Protein AF-A0A9P7CVK2-F1 (afdb_monomer_lite)

Secondary structure (DSSP, 8-state):
-----------HHHHHHHS-HHHHHHHHHHHHHHHHHHHHHHHHHHS-----HHHHHHH-S-HHHHHHHHHHHHH----PPP-HHHHHHHHHHHHHHHHHHHHHHHHHHHHHHHHHHHHHHHHHSPPGGG--HHHHHHH-THHHHHHHHHHHHT--SPTTHHHHH------

Organism: NCBI:txid936053

Foldseek 3Di:
DPPPPVPPPDPLVVVCVPDDVVVNVVVVVVVVVVVVVVVVVVVVVPDDPDDDLVVVCVVDPDNVVSVVVVVVSVPDDDDDDDCPVVVVVVVVVVVVVVVVVVVVVVVVVVVVVVVVVVVVCVVPPDPPVPDDPVNVCVVPVVVVVVVVVCVVVVNPDDPPCCVPPNDPDPD

pLDDT: mean 84.92, std 11.36, range [28.14, 96.0]

InterPro domains:
  IPR008689 ATP synthase, F0 complex, subunit D, mitochondrial [PF05873] (5-144)
  IPR008689 ATP synthase, F0 complex, subunit D, mitochondrial [PIRSF005514] (4-169)
  IPR008689 ATP synthase, F0 complex, subunit D, mitochondrial [PTHR12700] (5-151)
  IPR036228 ATP synthase, F0 complex, subunit D superfamily, mitochondrial [G3DSA:6.10.280.70] (2-124)
  IPR036228 ATP synthase, F0 complex, subunit D superfamily, mitochondrial [SSF161065] (8-123)

Structure (mmCIF, N/CA/C/O backbone):
data_AF-A0A9P7CVK2-F1
#
_entry.id   AF-A0A9P7CVK2-F1
#
loop_
_atom_site.group_PDB
_atom_site.id
_atom_site.type_symbol
_atom_site.label_atom_id
_atom_site.label_alt_id
_atom_site.label_comp_id
_atom_site.label_asym_id
_atom_site.label_entity_id
_atom_site.label_seq_id
_atom_site.pdbx_PDB_ins_code
_atom_site.Cartn_x
_atom_site.Cartn_y
_atom_site.Cartn_z
_atom_site.occupancy
_atom_site.B_iso_or_equiv
_atom_site.auth_seq_id
_atom_site.auth_comp_id
_atom_site.auth_asym_id
_atom_site.auth_atom_id
_atom_site.pdbx_PDB_model_num
ATOM 1 N N . MET A 1 1 ? -25.854 -4.459 11.317 1.00 28.14 1 MET A N 1
ATOM 2 C CA . MET A 1 1 ? -25.054 -5.644 10.943 1.00 28.14 1 MET A CA 1
ATOM 3 C C . MET A 1 1 ? -23.765 -5.147 10.311 1.00 28.14 1 MET A C 1
ATOM 5 O O . MET A 1 1 ? -23.701 -4.995 9.101 1.00 28.14 1 MET A O 1
ATOM 9 N N . ALA A 1 2 ? -22.782 -4.776 11.137 1.00 31.33 2 ALA A N 1
ATOM 10 C CA . ALA A 1 2 ? -21.458 -4.414 10.646 1.00 31.33 2 ALA A CA 1
ATOM 11 C C . ALA A 1 2 ? -20.800 -5.711 10.181 1.00 31.33 2 ALA A C 1
ATOM 13 O O . ALA A 1 2 ? -20.501 -6.580 10.999 1.00 31.33 2 ALA A O 1
ATOM 14 N N . SER A 1 3 ? -20.678 -5.879 8.869 1.00 33.28 3 SER A N 1
ATOM 15 C CA . SER A 1 3 ? -19.890 -6.940 8.263 1.00 33.28 3 SER A CA 1
ATOM 16 C C . SER A 1 3 ? -18.493 -6.877 8.868 1.00 33.28 3 SER A C 1
ATOM 18 O O . SER A 1 3 ? -17.713 -5.977 8.558 1.00 33.28 3 SER A O 1
ATOM 20 N N . SER A 1 4 ? -18.191 -7.799 9.783 1.00 38.72 4 SER A N 1
ATOM 21 C CA . SER A 1 4 ? -16.830 -8.029 10.225 1.00 38.72 4 SER A CA 1
ATOM 22 C C . SER A 1 4 ? -16.077 -8.543 9.008 1.00 38.72 4 SER A C 1
ATOM 24 O O . SER A 1 4 ? -16.123 -9.723 8.662 1.00 38.72 4 SER A O 1
ATOM 26 N N . VAL A 1 5 ? -15.415 -7.627 8.303 1.00 42.84 5 VAL A N 1
ATOM 27 C CA . VAL A 1 5 ? -14.342 -7.989 7.389 1.00 42.84 5 VAL A CA 1
ATOM 28 C C . VAL A 1 5 ? -13.385 -8.795 8.257 1.00 42.84 5 VAL A C 1
ATOM 30 O O . VAL A 1 5 ? -12.744 -8.247 9.156 1.00 42.84 5 VAL A O 1
ATOM 33 N N . ARG A 1 6 ? -13.380 -10.124 8.095 1.00 41.47 6 ARG A N 1
ATOM 34 C CA . ARG A 1 6 ? -12.360 -10.979 8.698 1.00 41.47 6 ARG A CA 1
ATOM 35 C C . ARG A 1 6 ? -11.050 -10.447 8.148 1.00 41.47 6 ARG A C 1
ATOM 37 O O . ARG A 1 6 ? -10.732 -10.701 6.992 1.00 41.47 6 ARG A O 1
ATOM 44 N N . ALA A 1 7 ? -10.354 -9.639 8.943 1.00 51.12 7 ALA A N 1
ATOM 45 C CA . ALA A 1 7 ? -9.059 -9.111 8.577 1.00 51.12 7 ALA A CA 1
ATOM 46 C C . ALA A 1 7 ? -8.178 -10.322 8.276 1.00 51.12 7 ALA A C 1
ATOM 48 O O . ALA A 1 7 ? -7.867 -11.098 9.184 1.00 51.12 7 ALA A O 1
ATOM 49 N N . ALA A 1 8 ? -7.844 -10.529 7.000 1.00 57.94 8 ALA A N 1
ATOM 50 C CA . ALA A 1 8 ? -6.803 -11.468 6.628 1.00 57.94 8 ALA A CA 1
ATOM 51 C C . ALA A 1 8 ? -5.601 -11.154 7.523 1.00 57.94 8 ALA A C 1
ATOM 53 O O . ALA A 1 8 ? -5.245 -9.983 7.675 1.00 57.94 8 ALA A O 1
ATOM 54 N N . ALA A 1 9 ? -5.058 -12.167 8.200 1.00 64.56 9 ALA A N 1
ATOM 55 C CA . ALA A 1 9 ? -4.012 -11.963 9.190 1.00 64.56 9 ALA A CA 1
ATOM 56 C C . ALA A 1 9 ? -2.850 -11.197 8.541 1.00 64.56 9 ALA A C 1
ATOM 58 O O . ALA A 1 9 ? -2.138 -11.726 7.688 1.00 64.56 9 ALA A O 1
ATOM 59 N N . ILE A 1 10 ? -2.707 -9.922 8.907 1.00 76.69 10 ILE A N 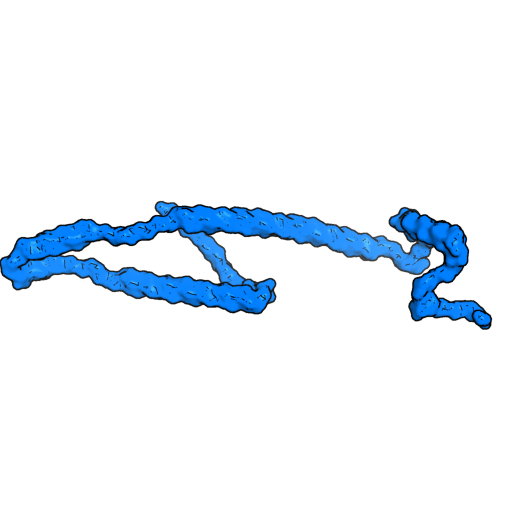1
ATOM 60 C CA . ILE A 1 10 ? -1.688 -9.043 8.342 1.00 76.69 10 ILE A CA 1
ATOM 61 C C . ILE A 1 10 ? -0.327 -9.614 8.731 1.00 76.69 10 ILE A C 1
ATOM 63 O O . ILE A 1 10 ? -0.020 -9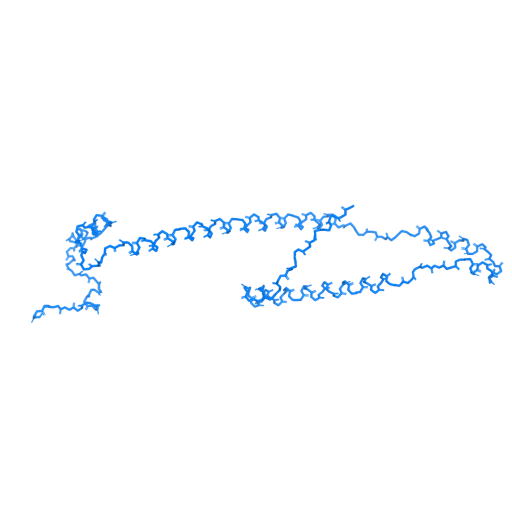.778 9.915 1.00 76.69 10 ILE A O 1
ATOM 67 N N . ASN A 1 11 ? 0.497 -9.918 7.731 1.00 81.69 11 ASN A N 1
ATOM 68 C CA . ASN A 1 11 ? 1.839 -10.429 7.959 1.00 81.69 11 ASN A CA 1
ATOM 69 C C . ASN A 1 11 ? 2.800 -9.266 8.263 1.00 81.69 11 ASN A C 1
ATOM 71 O O . ASN A 1 11 ? 3.399 -8.667 7.369 1.00 81.69 11 ASN A O 1
ATOM 75 N N . TRP A 1 12 ? 2.924 -8.941 9.550 1.00 79.56 12 TRP A N 1
ATOM 76 C CA . TRP A 1 12 ? 3.743 -7.828 10.037 1.00 79.56 12 TRP A CA 1
ATOM 77 C C . TRP A 1 12 ? 5.245 -8.012 9.809 1.00 79.56 12 TRP A C 1
ATOM 79 O O . TRP A 1 12 ? 5.947 -7.021 9.629 1.00 79.56 12 TRP A O 1
ATOM 89 N N . SER A 1 13 ? 5.749 -9.250 9.786 1.00 82.38 13 SER A N 1
ATOM 90 C CA . SER A 1 13 ? 7.175 -9.480 9.535 1.00 82.38 13 SER A CA 1
ATOM 91 C C . SER A 1 13 ? 7.553 -9.117 8.102 1.00 82.38 13 SER A C 1
ATOM 93 O O . SER A 1 13 ? 8.588 -8.494 7.897 1.00 82.38 13 SER A O 1
ATOM 95 N N . LYS A 1 14 ? 6.686 -9.406 7.122 1.00 81.69 14 LYS A N 1
ATOM 96 C CA . LYS A 1 14 ? 6.894 -8.977 5.730 1.00 81.69 14 LYS A CA 1
ATOM 97 C C . LYS A 1 14 ? 6.849 -7.453 5.585 1.00 81.69 14 LYS A C 1
ATOM 99 O O . LYS A 1 14 ? 7.749 -6.876 4.985 1.00 81.69 14 LYS A O 1
ATOM 104 N N . LEU A 1 15 ? 5.859 -6.793 6.193 1.00 80.25 15 LEU A N 1
ATOM 105 C CA . LEU A 1 15 ? 5.708 -5.330 6.122 1.00 80.25 15 LEU A CA 1
ATOM 106 C C . LEU A 1 15 ? 6.916 -4.567 6.679 1.00 80.25 15 LEU A C 1
ATOM 108 O O . LEU A 1 15 ? 7.287 -3.538 6.122 1.00 80.25 15 LEU A O 1
ATOM 112 N N . ASN A 1 16 ? 7.552 -5.085 7.732 1.00 78.31 16 ASN A N 1
ATOM 113 C CA . ASN A 1 16 ? 8.733 -4.457 8.328 1.00 78.31 16 ASN A CA 1
ATOM 114 C C . ASN A 1 16 ? 9.963 -4.466 7.407 1.00 78.31 16 ASN A C 1
ATOM 116 O O . ASN A 1 16 ? 10.845 -3.634 7.582 1.00 78.31 16 ASN A O 1
ATOM 120 N N . VAL A 1 17 ? 10.042 -5.407 6.460 1.00 82.12 17 VAL A N 1
ATOM 121 C CA . VAL A 1 17 ? 11.202 -5.564 5.564 1.00 82.12 17 VAL A CA 1
ATOM 122 C C . VAL A 1 17 ? 10.976 -4.864 4.222 1.00 82.12 17 VAL A C 1
ATOM 124 O O . VAL A 1 17 ? 11.928 -4.443 3.578 1.00 82.12 17 VAL A O 1
ATOM 127 N N . THR A 1 18 ? 9.721 -4.735 3.779 1.00 82.50 18 THR A N 1
ATOM 128 C CA . THR A 1 18 ? 9.387 -4.171 2.457 1.00 82.50 18 THR A CA 1
ATOM 129 C C . THR A 1 18 ? 9.209 -2.649 2.464 1.00 82.50 18 THR A C 1
ATOM 131 O O . THR A 1 18 ? 9.248 -2.027 1.406 1.00 82.50 18 THR A O 1
ATOM 134 N N . LEU A 1 19 ? 8.981 -2.035 3.630 1.00 85.44 19 LEU A N 1
ATOM 135 C CA . LEU A 1 19 ? 8.673 -0.608 3.745 1.00 85.44 19 LEU A CA 1
ATOM 136 C C . LEU A 1 19 ? 9.869 0.218 4.248 1.00 85.44 19 LEU A C 1
ATOM 138 O O . LEU A 1 19 ? 10.715 -0.303 4.973 1.00 85.44 19 LEU A O 1
ATOM 142 N N . PRO A 1 20 ? 9.917 1.527 3.930 1.00 88.44 20 PRO A N 1
ATOM 143 C CA . PRO A 1 20 ? 10.912 2.436 4.491 1.00 88.44 20 PRO A CA 1
ATOM 144 C C . PRO A 1 20 ? 10.836 2.468 6.021 1.00 88.44 20 PRO A C 1
ATOM 146 O O . PRO A 1 20 ? 9.741 2.441 6.592 1.00 88.44 20 PRO A O 1
ATOM 149 N N . GLN A 1 21 ? 11.986 2.609 6.686 1.00 85.94 21 GLN A N 1
ATOM 150 C CA . GLN A 1 21 ? 12.089 2.577 8.151 1.00 85.94 21 GLN A CA 1
ATOM 151 C C . GLN A 1 21 ? 11.136 3.568 8.842 1.00 85.94 21 GLN A C 1
ATOM 153 O O . GLN A 1 21 ? 10.467 3.208 9.809 1.00 85.94 21 GLN A O 1
ATOM 158 N N . GLU A 1 22 ? 10.997 4.787 8.314 1.00 86.06 22 GLU A N 1
ATOM 159 C CA . GLU A 1 22 ? 10.080 5.802 8.856 1.00 86.06 22 GLU A CA 1
ATOM 160 C C . GLU A 1 22 ? 8.608 5.355 8.825 1.00 86.06 22 GLU A C 1
ATOM 162 O O . GLU A 1 22 ? 7.843 5.600 9.760 1.00 86.06 22 GLU A O 1
ATOM 167 N N . THR A 1 23 ? 8.208 4.645 7.766 1.00 87.81 23 THR A N 1
ATOM 168 C CA . THR A 1 23 ? 6.839 4.125 7.617 1.00 87.81 23 THR A CA 1
ATOM 169 C C . THR A 1 23 ? 6.594 2.945 8.555 1.00 87.81 23 THR A C 1
ATOM 171 O O . THR A 1 23 ? 5.509 2.803 9.113 1.00 87.81 23 THR A O 1
ATOM 174 N N . VAL A 1 24 ? 7.611 2.114 8.789 1.00 88.12 24 VAL A N 1
ATOM 175 C CA . VAL A 1 24 ? 7.524 1.006 9.750 1.00 88.12 24 VAL A CA 1
ATOM 176 C C . VAL A 1 24 ? 7.292 1.531 11.169 1.00 88.12 24 VAL A C 1
ATOM 178 O O . VAL A 1 24 ? 6.423 1.018 11.876 1.00 88.12 24 VAL A O 1
ATOM 181 N N . VAL A 1 25 ? 8.000 2.589 11.577 1.00 88.12 25 VAL A N 1
ATOM 182 C CA . VAL A 1 25 ? 7.838 3.195 12.911 1.00 88.12 25 VAL A CA 1
ATOM 183 C C . VAL A 1 25 ? 6.426 3.758 13.104 1.00 88.12 25 VAL A C 1
ATOM 185 O O . VAL A 1 25 ? 5.793 3.504 14.133 1.00 88.12 25 VAL A O 1
ATOM 188 N N . SER A 1 26 ? 5.892 4.482 12.115 1.00 88.31 26 SER A N 1
ATOM 189 C CA . SER A 1 26 ? 4.538 5.045 12.210 1.00 88.31 26 SER A CA 1
ATOM 190 C C . SER A 1 26 ? 3.454 3.958 12.258 1.00 88.31 26 SER A C 1
ATOM 192 O O . SER A 1 26 ? 2.514 4.059 13.053 1.00 88.31 26 SER A O 1
ATOM 194 N N . LEU A 1 27 ? 3.619 2.870 11.499 1.00 88.81 27 LEU A N 1
ATOM 195 C CA . LEU A 1 27 ? 2.729 1.707 11.541 1.00 88.81 27 LEU A CA 1
ATOM 196 C C . LEU A 1 27 ? 2.768 0.983 12.891 1.00 88.81 27 LEU A C 1
ATOM 198 O O . LEU A 1 27 ? 1.719 0.607 13.419 1.00 88.81 27 LEU A O 1
ATOM 202 N N . GLN A 1 28 ? 3.952 0.812 13.481 1.00 88.38 28 GLN A N 1
ATOM 203 C CA . GLN A 1 28 ? 4.095 0.218 14.812 1.00 88.38 28 GLN A CA 1
ATOM 204 C C . GLN A 1 28 ? 3.414 1.074 15.886 1.00 88.38 28 GLN A C 1
ATOM 206 O O . GLN A 1 28 ? 2.687 0.540 16.727 1.00 88.38 28 GLN A O 1
ATOM 211 N N . ALA A 1 29 ? 3.575 2.399 15.827 1.00 90.62 29 ALA A N 1
ATOM 212 C CA . ALA A 1 29 ? 2.889 3.319 16.732 1.00 90.62 29 ALA A CA 1
ATOM 213 C C . ALA A 1 29 ? 1.359 3.241 16.582 1.00 90.62 29 ALA A C 1
ATOM 215 O O . ALA A 1 29 ? 0.640 3.201 17.583 1.00 90.62 29 ALA A O 1
ATOM 216 N N . PHE A 1 30 ? 0.850 3.170 15.348 1.00 90.44 30 PHE A N 1
ATOM 217 C CA . PHE A 1 30 ? -0.578 2.985 15.082 1.00 90.44 30 PHE A CA 1
ATOM 218 C C . PHE A 1 30 ? -1.103 1.661 15.650 1.00 90.44 30 PHE A C 1
ATOM 220 O O . PHE A 1 30 ? -2.140 1.633 16.318 1.00 90.44 30 PHE A O 1
ATOM 227 N N . ARG A 1 31 ? -0.364 0.566 15.442 1.00 90.00 31 ARG A N 1
ATOM 228 C CA . ARG A 1 31 ? -0.707 -0.750 15.986 1.00 90.00 31 ARG A CA 1
ATOM 229 C C . ARG A 1 31 ? -0.773 -0.728 17.512 1.00 90.00 31 ARG A C 1
ATOM 231 O O . ARG A 1 31 ? -1.765 -1.195 18.065 1.00 90.00 31 ARG A O 1
ATOM 238 N N . LYS A 1 32 ? 0.238 -0.156 18.171 1.00 92.69 32 LYS A N 1
ATOM 239 C CA . LYS A 1 32 ? 0.282 -0.030 19.633 1.00 92.69 32 LYS A CA 1
ATOM 240 C C . LYS A 1 32 ? -0.954 0.701 20.164 1.00 92.69 32 LYS A C 1
ATOM 242 O O . LYS A 1 32 ? -1.629 0.181 21.043 1.00 92.69 32 LYS A O 1
ATOM 247 N N . ARG A 1 33 ? -1.317 1.840 19.561 1.00 93.88 33 ARG A N 1
ATOM 248 C CA . ARG A 1 33 ? -2.531 2.592 19.935 1.00 93.88 33 ARG A CA 1
ATOM 249 C C . ARG A 1 33 ? -3.808 1.762 19.778 1.00 93.88 33 ARG A C 1
ATOM 251 O O . ARG A 1 33 ? -4.684 1.815 20.632 1.00 93.88 33 ARG A O 1
ATOM 258 N N . ASN A 1 34 ? -3.926 0.985 18.702 1.00 91.00 34 ASN A N 1
ATOM 259 C CA . ASN A 1 34 ? -5.084 0.112 18.487 1.00 91.00 34 ASN A CA 1
ATOM 260 C C . ASN A 1 34 ? -5.169 -0.999 19.548 1.00 91.00 34 ASN A C 1
ATOM 262 O O . ASN A 1 34 ? -6.242 -1.265 20.084 1.00 91.00 34 ASN A O 1
ATOM 266 N N . GLU A 1 35 ? -4.044 -1.639 19.872 1.00 91.94 35 GLU A N 1
ATOM 267 C CA . GLU A 1 35 ? -3.984 -2.673 20.911 1.00 91.94 35 GLU A CA 1
ATOM 268 C C . GLU A 1 35 ? -4.319 -2.103 22.301 1.00 91.94 35 GLU A C 1
ATOM 270 O O . GLU A 1 35 ? -5.110 -2.707 23.025 1.00 91.94 35 GLU A O 1
ATOM 275 N N . GLU A 1 36 ? -3.816 -0.912 22.640 1.00 94.19 36 GLU A N 1
ATOM 276 C CA . GLU A 1 36 ? -4.147 -0.200 23.885 1.00 94.19 36 GLU A CA 1
ATOM 277 C C . GLU A 1 36 ? -5.647 0.112 23.995 1.00 94.19 36 GLU A C 1
ATOM 279 O O . GLU A 1 36 ? -6.269 -0.193 25.012 1.00 94.19 36 GLU A O 1
ATOM 284 N N . VAL A 1 37 ? -6.259 0.648 22.932 1.00 93.19 37 VAL A N 1
ATOM 285 C CA . VAL A 1 37 ? -7.704 0.940 22.904 1.00 93.19 37 VAL A CA 1
ATOM 286 C C . VAL A 1 37 ? -8.532 -0.339 23.017 1.00 93.19 37 VAL A C 1
ATOM 288 O O . VAL A 1 37 ? -9.528 -0.365 23.738 1.00 93.19 37 VAL A O 1
ATOM 291 N N . LYS A 1 38 ? -8.131 -1.421 22.340 1.00 91.31 38 LYS A N 1
ATOM 292 C CA . LYS A 1 38 ? -8.817 -2.718 22.444 1.00 91.31 38 LYS A CA 1
ATOM 293 C C . LYS A 1 38 ? -8.755 -3.286 23.853 1.00 91.31 38 LYS A C 1
ATOM 295 O O . LYS A 1 38 ? -9.760 -3.808 24.328 1.00 91.31 38 LYS A O 1
ATOM 300 N N . ARG A 1 39 ? -7.598 -3.179 24.507 1.00 92.69 39 ARG A N 1
ATOM 301 C CA . ARG A 1 39 ? -7.423 -3.618 25.889 1.00 92.69 39 ARG A CA 1
ATOM 302 C C . ARG A 1 39 ? -8.319 -2.820 26.832 1.00 92.69 39 ARG A C 1
ATOM 304 O O . ARG A 1 39 ? -9.109 -3.427 27.543 1.00 92.69 39 ARG A O 1
ATOM 311 N N . ALA A 1 40 ? -8.265 -1.489 26.765 1.00 92.44 40 ALA A N 1
ATOM 312 C CA . ALA A 1 40 ? -9.119 -0.626 27.578 1.00 92.44 40 ALA A CA 1
ATOM 313 C C . ALA A 1 40 ? -10.611 -0.924 27.346 1.00 92.44 40 ALA A C 1
ATOM 315 O O . ALA A 1 40 ? -11.387 -1.021 28.289 1.00 92.44 40 ALA A O 1
ATOM 316 N N . LEU A 1 41 ? -11.022 -1.146 26.094 1.00 90.69 41 LEU A N 1
ATOM 317 C CA . LEU A 1 41 ? -12.396 -1.520 25.763 1.00 90.69 41 LEU A CA 1
ATOM 318 C C . LEU A 1 41 ? -12.791 -2.888 26.341 1.00 90.69 41 LEU A C 1
ATOM 320 O O . LEU A 1 41 ? -13.935 -3.039 26.762 1.00 90.69 41 LEU A O 1
ATOM 324 N N . SER A 1 42 ? -11.887 -3.873 26.357 1.00 90.44 42 SER A N 1
ATOM 325 C CA . SER A 1 42 ? -12.139 -5.171 27.004 1.00 90.44 42 SER A CA 1
ATOM 326 C C . SER A 1 42 ? -12.342 -4.996 28.505 1.00 90.44 42 SER A C 1
ATOM 328 O O . SER A 1 42 ? -13.356 -5.439 29.033 1.00 90.44 42 SER A O 1
ATOM 330 N N . GLU A 1 43 ? -11.442 -4.258 29.159 1.00 92.00 43 GLU A N 1
ATOM 331 C CA . GLU A 1 43 ? -11.513 -3.965 30.595 1.00 92.00 43 GLU A CA 1
ATOM 332 C C . GLU A 1 43 ? -12.823 -3.236 30.954 1.00 92.00 43 GLU A C 1
ATOM 334 O O . GLU A 1 43 ? -13.497 -3.609 31.911 1.00 92.00 43 GLU A O 1
ATOM 339 N N . LEU A 1 44 ? -13.252 -2.250 30.154 1.00 88.56 44 LEU A N 1
ATOM 340 C CA . LEU A 1 44 ? -14.529 -1.550 30.354 1.00 88.56 44 LEU A CA 1
ATOM 341 C C . LEU A 1 44 ? -15.753 -2.449 30.121 1.00 88.56 44 LEU A C 1
ATOM 343 O O . LEU A 1 44 ? -16.777 -2.257 30.769 1.00 88.56 44 LEU A O 1
ATOM 347 N N . LYS A 1 45 ? -15.680 -3.408 29.191 1.00 85.81 45 LYS A N 1
ATOM 348 C CA . LYS A 1 45 ? -16.780 -4.354 28.934 1.00 85.81 45 LYS A CA 1
ATOM 349 C C . LYS A 1 45 ? -16.927 -5.406 30.026 1.00 85.81 45 LYS A C 1
ATOM 351 O O . LYS A 1 45 ? -18.023 -5.924 30.210 1.00 85.81 45 LYS A O 1
ATOM 356 N N . GLU A 1 46 ? -15.836 -5.741 30.703 1.00 87.69 46 GLU A N 1
ATOM 357 C CA . GLU A 1 46 ? -15.828 -6.694 31.813 1.00 87.69 46 GLU A CA 1
ATOM 358 C C . GLU A 1 46 ? -16.393 -6.093 33.109 1.00 87.69 46 GLU A C 1
ATOM 360 O O . GLU A 1 46 ? -16.824 -6.836 33.991 1.00 87.69 46 GLU A O 1
ATOM 365 N N . GLN A 1 47 ? -16.451 -4.762 33.231 1.00 84.69 47 GLN A N 1
ATOM 366 C CA . GLN A 1 47 ? -17.064 -4.101 34.383 1.00 84.69 47 GLN A CA 1
ATOM 367 C C . GLN A 1 47 ? -18.572 -4.375 34.432 1.00 84.69 47 GLN A C 1
ATOM 369 O O . GLN A 1 47 ? -19.316 -4.085 33.495 1.00 84.69 47 GLN A O 1
ATOM 374 N N . SER A 1 48 ? -19.044 -4.913 35.559 1.00 76.50 48 SER A N 1
ATOM 375 C CA . SER A 1 48 ? -20.462 -5.197 35.764 1.00 76.50 48 SER A CA 1
ATOM 376 C C . SER A 1 48 ? -21.261 -3.896 35.872 1.00 76.50 48 SER A C 1
ATOM 378 O O . SER A 1 48 ? -21.112 -3.149 36.837 1.00 76.50 48 SER A O 1
ATOM 380 N N . THR A 1 49 ? -22.160 -3.648 34.924 1.00 75.06 49 THR A N 1
ATOM 381 C CA . THR A 1 49 ? -23.102 -2.516 34.965 1.00 75.06 49 THR A CA 1
ATOM 382 C C . THR A 1 49 ? -24.467 -2.893 35.551 1.00 75.06 49 THR A C 1
ATOM 384 O O . THR A 1 49 ? -25.406 -2.102 35.492 1.00 75.06 49 THR A O 1
ATOM 387 N N . SER A 1 50 ? -24.619 -4.111 36.081 1.00 75.81 50 SER A N 1
ATOM 388 C CA . SER A 1 50 ? -25.872 -4.586 36.671 1.00 75.81 50 SER A CA 1
ATOM 389 C C . SER A 1 50 ? -26.036 -4.067 38.099 1.00 75.81 50 SER A C 1
ATOM 391 O O . SER A 1 50 ? -25.236 -4.394 38.975 1.00 75.81 50 SER A O 1
ATOM 393 N N . VAL A 1 51 ? -27.101 -3.309 38.344 1.00 81.06 51 VAL A N 1
ATOM 394 C CA . VAL A 1 51 ? -27.506 -2.874 39.686 1.00 81.06 51 VAL A CA 1
ATOM 395 C C . VAL A 1 51 ? -28.650 -3.768 40.165 1.00 81.06 51 VAL A C 1
ATOM 397 O O . VAL A 1 51 ? -29.680 -3.860 39.499 1.00 81.06 51 VAL A O 1
ATOM 400 N N . ASP A 1 52 ? -28.491 -4.430 41.314 1.00 83.19 52 ASP A N 1
ATOM 401 C CA . ASP A 1 52 ? -29.553 -5.253 41.911 1.00 83.19 52 ASP A CA 1
ATOM 402 C C . ASP A 1 52 ? -30.539 -4.387 42.711 1.00 83.19 52 ASP A C 1
ATOM 404 O O . ASP A 1 52 ? -30.440 -4.225 43.930 1.00 83.19 52 ASP A O 1
ATOM 408 N N . PHE A 1 53 ? -31.529 -3.828 42.013 1.00 82.00 53 PHE A N 1
ATOM 409 C CA . PHE A 1 53 ? -32.594 -3.037 42.633 1.00 82.00 53 PHE A CA 1
ATOM 410 C C . PHE A 1 53 ? -33.492 -3.862 43.575 1.00 82.00 53 PHE A C 1
ATOM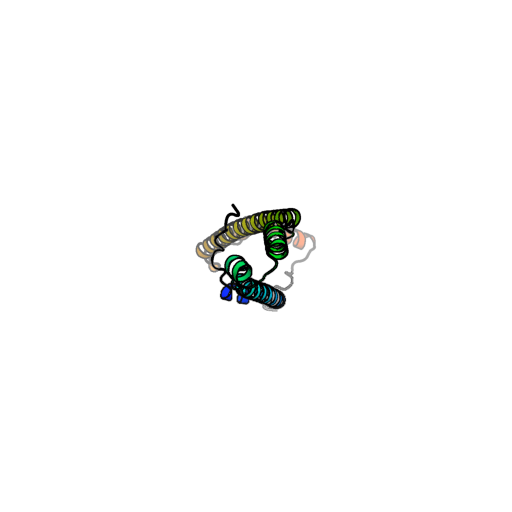 412 O O . PHE A 1 53 ? -34.111 -3.291 44.474 1.00 82.00 53 PHE A O 1
ATOM 419 N N . ALA A 1 54 ? -33.556 -5.193 43.438 1.00 83.06 54 ALA A N 1
ATOM 420 C CA . ALA A 1 54 ? -34.384 -6.046 44.294 1.00 83.06 54 ALA A CA 1
ATOM 421 C C . ALA A 1 54 ? -33.789 -6.201 45.702 1.00 83.06 54 ALA A C 1
ATOM 423 O O . ALA A 1 54 ? -34.535 -6.244 46.686 1.00 83.06 54 ALA A O 1
ATOM 424 N N . HIS A 1 55 ? -32.460 -6.231 45.817 1.00 85.44 55 HIS A N 1
ATOM 425 C CA . HIS A 1 55 ? -31.781 -6.176 47.109 1.00 85.44 55 HIS A CA 1
ATOM 426 C C . HIS A 1 55 ? -32.020 -4.831 47.814 1.00 85.44 55 HIS A C 1
ATOM 428 O O . HIS A 1 55 ? -32.427 -4.803 48.977 1.00 85.44 55 HIS A O 1
ATOM 434 N N . TYR A 1 56 ? -31.868 -3.710 47.101 1.00 82.00 56 TYR A N 1
ATOM 435 C CA . TYR A 1 56 ? -32.053 -2.376 47.684 1.00 82.00 56 TYR A CA 1
ATOM 436 C C . TYR A 1 56 ? -33.486 -2.108 48.150 1.00 82.00 56 TYR A C 1
ATOM 438 O O . TYR A 1 56 ? -33.668 -1.493 49.204 1.00 82.00 56 TYR A O 1
ATOM 446 N N . ARG A 1 57 ? -34.500 -2.639 47.448 1.00 83.88 57 ARG A N 1
ATOM 447 C CA . ARG A 1 57 ? -35.904 -2.577 47.896 1.00 83.88 57 ARG A CA 1
ATOM 448 C C . ARG A 1 57 ? -36.126 -3.249 49.251 1.00 83.88 57 ARG A C 1
ATOM 450 O O . ARG A 1 57 ? -36.991 -2.823 50.004 1.00 83.88 57 ARG A O 1
ATOM 457 N N . LYS A 1 58 ? -35.350 -4.273 49.614 1.00 84.38 58 LYS A N 1
ATOM 458 C CA . LYS A 1 58 ? -35.503 -4.961 50.910 1.00 84.38 58 LYS A CA 1
ATOM 459 C C . LYS A 1 58 ? -34.836 -4.221 52.072 1.00 84.38 58 LYS A C 1
ATOM 461 O O . LYS A 1 58 ? -35.279 -4.362 53.207 1.00 84.38 58 LYS A O 1
ATOM 466 N N . VAL A 1 59 ? -33.774 -3.462 51.802 1.00 86.19 59 VAL A N 1
ATOM 467 C CA . VAL A 1 59 ? -32.939 -2.823 52.836 1.00 86.19 59 VAL A CA 1
ATOM 468 C C . VAL A 1 59 ? -33.397 -1.395 53.146 1.00 86.19 59 VAL A C 1
ATOM 470 O O . VAL A 1 59 ? -33.355 -0.958 54.297 1.00 86.19 59 VAL A O 1
ATOM 473 N N . LEU A 1 60 ? -33.843 -0.650 52.136 1.00 80.94 60 LEU A N 1
ATOM 474 C CA . LEU A 1 60 ? -34.221 0.753 52.288 1.00 80.94 60 LEU A CA 1
ATOM 475 C C . LEU A 1 60 ? -35.713 0.895 52.601 1.00 80.94 60 LEU A C 1
ATOM 477 O O . LEU A 1 60 ? -36.572 0.335 51.929 1.00 80.94 60 LEU A O 1
ATOM 481 N N . LYS A 1 61 ? -36.034 1.729 53.597 1.00 81.31 61 LYS A N 1
ATOM 482 C CA . LYS A 1 61 ? -37.425 2.023 53.986 1.00 81.31 61 LYS A CA 1
ATOM 483 C C . LYS A 1 61 ? -38.196 2.831 52.933 1.00 81.31 61 LYS A C 1
ATOM 485 O O . LYS A 1 61 ? -39.421 2.801 52.932 1.00 81.31 61 LYS A O 1
ATOM 490 N N . ASN A 1 62 ? -37.500 3.568 52.066 1.00 83.44 62 ASN A N 1
ATOM 491 C CA . ASN A 1 62 ? -38.104 4.542 51.159 1.00 83.44 62 ASN A CA 1
ATOM 492 C C . ASN A 1 62 ? -38.086 4.026 49.708 1.00 83.44 62 ASN A C 1
ATOM 494 O O . ASN A 1 62 ? -37.140 4.271 48.960 1.00 83.44 62 ASN A O 1
ATOM 498 N N . GLN A 1 63 ? -39.135 3.293 49.326 1.00 81.25 63 GLN A N 1
ATOM 499 C CA . GLN A 1 63 ? -39.230 2.595 48.031 1.00 81.25 63 GLN A CA 1
ATOM 500 C C . GLN A 1 63 ? -39.282 3.549 46.829 1.00 81.25 63 GLN A C 1
ATOM 502 O O . GLN A 1 63 ? -38.684 3.274 45.792 1.00 81.25 63 GLN A O 1
ATOM 507 N N . ASN A 1 64 ? -39.899 4.723 47.000 1.00 82.25 64 ASN A N 1
ATOM 508 C CA . ASN A 1 64 ? -40.064 5.720 45.935 1.00 82.25 64 ASN A CA 1
ATOM 509 C C . ASN A 1 64 ? -38.732 6.176 45.314 1.00 82.25 64 ASN A C 1
ATOM 511 O O . ASN A 1 64 ? -38.676 6.503 44.132 1.00 82.25 64 ASN A O 1
ATOM 515 N N . ILE A 1 65 ? -37.653 6.199 46.103 1.00 83.25 65 ILE A N 1
ATOM 516 C CA . ILE A 1 65 ? -36.322 6.613 45.637 1.00 83.25 65 ILE A CA 1
ATOM 517 C C . ILE A 1 65 ? -35.719 5.542 44.717 1.00 83.25 65 ILE A C 1
ATOM 519 O O . ILE A 1 65 ? -35.046 5.860 43.740 1.00 83.25 65 ILE A O 1
ATOM 523 N N . ILE A 1 66 ? -35.996 4.270 45.001 1.00 83.81 66 ILE A N 1
ATOM 524 C CA . ILE A 1 66 ? -35.472 3.130 44.247 1.00 83.81 66 ILE A CA 1
ATOM 525 C C . ILE A 1 66 ? -36.176 3.031 42.899 1.00 83.81 66 ILE A C 1
ATOM 527 O O . ILE A 1 66 ? -35.514 2.853 41.881 1.00 83.81 66 ILE A O 1
ATOM 531 N N . ASP A 1 67 ? -37.492 3.238 42.874 1.00 84.44 67 ASP A N 1
ATOM 532 C CA . ASP A 1 67 ? -38.267 3.244 41.632 1.00 84.44 67 ASP A CA 1
ATOM 533 C C . ASP A 1 67 ? -37.849 4.400 40.706 1.00 84.44 67 ASP A C 1
ATOM 535 O O . ASP A 1 67 ? -37.751 4.229 39.489 1.00 84.44 67 ASP A O 1
ATOM 539 N N . GLN A 1 68 ? -37.535 5.574 41.269 1.00 85.25 68 GLN A N 1
ATOM 540 C CA . GLN A 1 68 ? -36.985 6.699 40.503 1.00 85.25 68 GLN A CA 1
ATOM 541 C C . GLN A 1 68 ? -35.578 6.405 39.966 1.00 85.25 68 GLN A C 1
ATOM 543 O O . GLN A 1 68 ? -35.292 6.724 38.810 1.00 85.25 68 GLN A O 1
ATOM 548 N N . ALA A 1 69 ? -34.717 5.771 40.766 1.00 83.94 69 ALA A N 1
ATOM 549 C CA . ALA A 1 69 ? -33.369 5.391 40.354 1.00 83.94 69 ALA A CA 1
ATOM 550 C C . ALA A 1 69 ? -33.378 4.313 39.256 1.00 83.94 69 ALA A C 1
ATOM 552 O O . ALA A 1 69 ? -32.676 4.455 38.256 1.00 83.94 69 ALA A O 1
ATOM 553 N N . GLU A 1 70 ? -34.215 3.279 39.389 1.00 85.12 70 GLU A N 1
ATOM 554 C CA . GLU A 1 70 ? -34.392 2.239 38.369 1.00 85.12 70 GLU A CA 1
ATOM 555 C C . GLU A 1 70 ? -34.898 2.846 37.053 1.00 85.12 70 GLU A C 1
ATOM 557 O O . GLU A 1 70 ? -34.369 2.559 35.977 1.00 85.12 70 GLU A O 1
ATOM 562 N N . LYS A 1 71 ? -35.869 3.766 37.127 1.00 87.56 71 LYS A N 1
ATOM 563 C CA . LYS A 1 71 ? -36.375 4.480 35.950 1.00 87.56 71 LYS A CA 1
ATOM 564 C C . LYS A 1 71 ? -35.296 5.339 35.286 1.00 87.56 71 LYS A C 1
ATOM 566 O O . LYS A 1 71 ? -35.196 5.327 34.060 1.00 87.56 71 LYS A O 1
ATOM 571 N N . ALA A 1 72 ? -34.481 6.050 36.067 1.00 85.44 72 ALA A N 1
ATOM 572 C CA . ALA A 1 72 ? -33.390 6.873 35.551 1.00 85.44 72 ALA A CA 1
ATOM 573 C C . ALA A 1 72 ? -32.324 6.027 34.833 1.00 85.44 72 ALA A C 1
ATOM 575 O O . ALA A 1 72 ? -31.958 6.349 33.702 1.00 85.44 72 ALA A O 1
ATOM 576 N N . VAL A 1 73 ? -31.897 4.910 35.433 1.00 85.50 73 VAL A N 1
ATOM 577 C CA . VAL A 1 73 ? -30.905 3.993 34.846 1.00 85.50 73 VAL A CA 1
ATOM 578 C C . VAL A 1 73 ? -31.429 3.346 33.563 1.00 85.50 73 VAL A C 1
ATOM 580 O O . VAL A 1 73 ? -30.734 3.355 32.552 1.00 85.50 73 VAL A O 1
ATOM 583 N N . ASN A 1 74 ? -32.677 2.874 33.554 1.00 84.44 74 ASN A N 1
ATOM 584 C CA . ASN A 1 74 ? -33.285 2.275 32.361 1.00 84.44 74 ASN A CA 1
ATOM 585 C C . ASN A 1 74 ? -33.536 3.295 31.236 1.00 84.44 74 ASN A C 1
ATOM 587 O O . ASN A 1 74 ? -33.548 2.939 30.058 1.00 84.44 74 ASN A O 1
ATOM 591 N N . SER A 1 75 ? -33.747 4.568 31.582 1.00 85.94 75 SER A N 1
ATOM 592 C CA . SER A 1 75 ? -33.923 5.648 30.604 1.00 85.94 75 SER A CA 1
ATOM 593 C C . SER A 1 75 ? -32.607 6.164 30.014 1.00 85.94 75 SER A C 1
ATOM 595 O O . SER A 1 75 ? -32.624 6.835 28.979 1.00 85.94 75 SER A O 1
ATOM 597 N N . PHE A 1 76 ? -31.471 5.855 30.646 1.00 82.88 76 PHE A N 1
ATOM 598 C CA . PHE A 1 76 ? -30.169 6.318 30.196 1.00 82.88 76 PHE A CA 1
ATOM 599 C C . PHE A 1 76 ? -29.745 5.575 28.928 1.00 82.88 76 PHE A C 1
ATOM 601 O O . PHE A 1 76 ? -29.473 4.375 28.934 1.00 82.88 76 PHE A O 1
ATOM 608 N N . LYS A 1 77 ? -29.662 6.309 27.818 1.00 77.50 77 LYS A N 1
ATOM 609 C CA . LYS A 1 77 ? -29.072 5.823 26.571 1.00 77.50 77 LYS A CA 1
ATOM 610 C C . LYS A 1 77 ? -27.684 6.443 26.415 1.00 77.50 77 LYS A C 1
ATOM 612 O O . LYS A 1 77 ? -27.590 7.671 26.433 1.00 77.50 77 LYS A O 1
ATOM 617 N N . PRO A 1 78 ? -26.620 5.641 26.238 1.00 76.88 78 PRO A N 1
ATOM 618 C CA . PRO A 1 78 ? -25.296 6.174 25.957 1.00 76.88 78 PRO A CA 1
ATOM 619 C C . PRO A 1 78 ? -25.324 7.046 24.700 1.00 76.88 78 PRO A C 1
ATOM 621 O O . PRO A 1 78 ? -25.987 6.708 23.717 1.00 76.88 78 PRO A O 1
ATOM 624 N N . VAL A 1 79 ? -24.578 8.150 24.718 1.00 78.19 79 VAL A N 1
ATOM 625 C CA . VAL A 1 79 ? -24.404 8.998 23.536 1.00 78.19 79 VAL A CA 1
ATOM 626 C C . VAL A 1 79 ? -23.638 8.200 22.482 1.00 78.19 79 VAL A C 1
ATOM 628 O O . VAL A 1 79 ? -22.472 7.859 22.672 1.00 78.19 79 VAL A O 1
ATOM 631 N N . SER A 1 80 ? -24.297 7.875 21.369 1.00 76.25 80 SER A N 1
ATOM 632 C CA . SER A 1 80 ? -23.643 7.244 20.225 1.00 76.25 80 SER A CA 1
ATOM 633 C C . SER A 1 80 ? -22.897 8.297 19.412 1.00 76.25 80 SER A C 1
ATOM 635 O O . SER A 1 80 ? -23.499 9.274 18.963 1.00 76.25 80 SER A O 1
ATOM 637 N N . TYR A 1 81 ? -21.609 8.082 19.165 1.00 78.38 81 TYR A N 1
ATOM 638 C CA . TYR A 1 81 ? -20.868 8.873 18.187 1.00 78.38 81 TYR A CA 1
ATOM 639 C C . TYR A 1 81 ? -21.285 8.460 16.772 1.00 78.38 81 TYR A C 1
ATOM 641 O O . TYR A 1 81 ? -21.247 7.275 16.438 1.00 78.38 81 TYR A O 1
ATOM 649 N N . ASN A 1 82 ? -21.673 9.427 15.937 1.00 81.81 82 ASN A N 1
ATOM 650 C CA . ASN A 1 82 ? -21.867 9.182 14.511 1.00 81.81 82 ASN A CA 1
ATOM 651 C C . ASN A 1 82 ? -20.487 9.101 13.837 1.00 81.81 82 ASN A C 1
ATOM 653 O O . ASN A 1 82 ? -19.714 10.058 13.891 1.00 81.81 82 ASN A O 1
ATOM 657 N N . LEU A 1 83 ? -20.186 7.945 13.241 1.00 86.44 83 LEU A N 1
ATOM 658 C CA . LEU A 1 83 ? -18.927 7.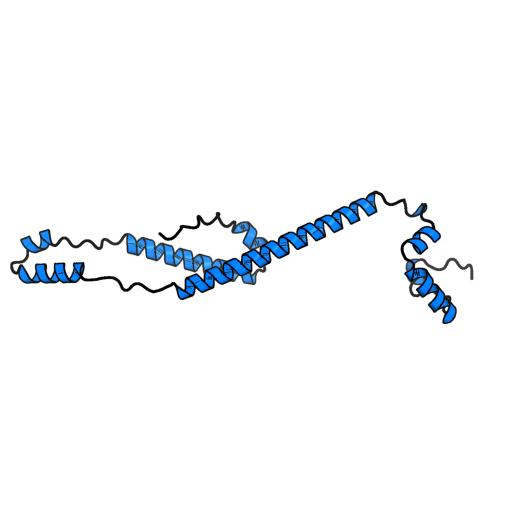672 12.542 1.00 86.44 83 LEU A CA 1
ATOM 659 C C . LEU A 1 83 ? -19.114 7.566 11.019 1.00 86.44 83 LEU A C 1
ATOM 661 O O . LEU A 1 83 ? -18.184 7.182 10.310 1.00 86.44 83 LEU A O 1
ATOM 665 N N . ASP A 1 84 ? -20.303 7.878 10.499 1.00 87.19 84 ASP A N 1
ATOM 666 C CA . ASP A 1 84 ? -20.679 7.599 9.110 1.00 87.19 84 ASP A CA 1
ATOM 667 C C . ASP A 1 84 ? -19.819 8.397 8.123 1.00 87.19 84 ASP A C 1
ATOM 669 O O . ASP A 1 84 ? -19.374 7.875 7.100 1.00 87.19 84 ASP A O 1
ATOM 673 N N . ALA A 1 85 ? -19.511 9.655 8.454 1.00 87.50 85 ALA A N 1
ATOM 674 C CA . ALA A 1 85 ? -18.639 10.496 7.639 1.00 87.50 85 ALA A CA 1
ATOM 675 C C . ALA A 1 85 ? -17.213 9.926 7.554 1.00 87.50 85 ALA A C 1
ATOM 677 O O . ALA A 1 85 ? -16.633 9.853 6.471 1.00 87.50 85 ALA A O 1
ATOM 678 N N . GLN A 1 86 ? -16.656 9.480 8.681 1.00 87.31 86 GLN A N 1
ATOM 679 C CA . GLN A 1 86 ? -15.313 8.905 8.747 1.00 87.31 86 GLN A CA 1
ATOM 680 C C . GLN A 1 86 ? -15.255 7.554 8.024 1.00 87.31 86 GLN A C 1
ATOM 682 O O . GLN A 1 86 ? -14.302 7.298 7.289 1.00 87.31 86 GLN A O 1
ATOM 687 N N . LEU A 1 87 ? -16.285 6.715 8.176 1.00 89.31 87 LEU A N 1
ATOM 688 C CA . LEU A 1 87 ? -16.395 5.438 7.468 1.00 89.31 87 LEU A CA 1
ATOM 689 C C . LEU A 1 87 ? -16.468 5.636 5.950 1.00 89.31 87 LEU A C 1
ATOM 691 O O . LEU A 1 87 ? -15.781 4.937 5.210 1.00 89.31 87 LEU A O 1
ATOM 695 N N . ASN A 1 88 ? -17.217 6.634 5.478 1.00 90.50 88 ASN A N 1
ATOM 696 C CA . ASN A 1 88 ? -17.273 6.963 4.053 1.00 90.50 88 ASN A CA 1
ATOM 697 C C . ASN A 1 88 ? -15.908 7.387 3.499 1.00 90.50 88 ASN A C 1
ATOM 699 O O . ASN A 1 88 ? -15.529 6.965 2.406 1.00 90.50 88 ASN A O 1
ATOM 703 N N . VAL A 1 89 ? -15.142 8.176 4.256 1.00 90.12 89 VAL A N 1
ATOM 704 C CA . VAL A 1 89 ? -13.779 8.562 3.867 1.00 90.12 89 VAL A CA 1
ATOM 705 C C . VAL A 1 89 ? -12.864 7.336 3.797 1.00 90.12 89 VAL A C 1
ATOM 707 O O . VAL A 1 89 ? -12.151 7.174 2.808 1.00 90.12 89 VAL A O 1
ATOM 710 N N . ILE A 1 90 ? -12.919 6.437 4.786 1.00 89.31 90 ILE A N 1
ATOM 711 C CA . ILE A 1 90 ? -12.133 5.189 4.793 1.00 89.31 90 ILE A CA 1
ATOM 712 C C . ILE A 1 90 ? -12.461 4.331 3.566 1.00 89.31 90 ILE A C 1
ATOM 714 O O . ILE A 1 90 ? -11.543 3.902 2.870 1.00 89.31 90 ILE A O 1
ATOM 718 N N . ASN A 1 91 ? -13.744 4.161 3.241 1.00 89.25 91 ASN A N 1
ATOM 719 C CA . ASN A 1 91 ? -14.175 3.394 2.069 1.00 89.25 91 ASN A CA 1
ATOM 720 C C . ASN A 1 91 ? -13.639 3.995 0.756 1.00 89.25 91 ASN A C 1
ATOM 722 O O . ASN A 1 91 ? -13.209 3.272 -0.144 1.00 89.25 91 ASN A O 1
ATOM 726 N N . GLN A 1 92 ? -13.615 5.328 0.637 1.00 91.44 92 GLN A N 1
ATOM 727 C CA . GLN A 1 92 ? -13.025 5.999 -0.528 1.00 91.44 92 GLN A CA 1
ATOM 728 C C . GLN A 1 92 ? -11.506 5.800 -0.607 1.00 91.44 92 GLN A C 1
ATOM 730 O O . GLN A 1 92 ? -10.968 5.622 -1.703 1.00 91.44 92 GLN A O 1
ATOM 735 N N . PHE A 1 93 ? -10.806 5.833 0.531 1.00 90.75 93 PHE A N 1
ATOM 736 C CA . PHE A 1 93 ? -9.375 5.533 0.583 1.00 90.75 93 PHE A CA 1
ATOM 737 C C . PHE A 1 93 ? -9.086 4.086 0.186 1.00 90.75 93 PHE A C 1
ATOM 739 O O . PHE A 1 93 ? -8.171 3.855 -0.603 1.00 90.75 93 PHE A O 1
ATOM 746 N N . GLU A 1 94 ? -9.881 3.133 0.672 1.00 89.44 94 GLU A N 1
ATOM 747 C CA . GLU A 1 94 ? -9.760 1.717 0.329 1.00 89.44 94 GLU A CA 1
ATOM 748 C C . GLU A 1 94 ? -9.945 1.493 -1.174 1.00 89.44 94 GLU A C 1
ATOM 750 O O . GLU A 1 94 ? -9.069 0.921 -1.819 1.00 89.44 94 GLU A O 1
ATOM 755 N N . SER A 1 95 ? -11.011 2.038 -1.766 1.00 90.75 95 SER A N 1
ATOM 756 C CA . SER A 1 95 ? -11.265 1.917 -3.207 1.00 90.75 95 SER A CA 1
ATOM 757 C C . SER A 1 95 ? -10.106 2.463 -4.054 1.00 90.75 95 SER A C 1
ATOM 759 O O . SER A 1 95 ? -9.649 1.806 -4.992 1.00 90.75 95 SER A O 1
ATOM 761 N N . LYS A 1 96 ? -9.560 3.632 -3.691 1.00 91.88 96 LYS A N 1
ATOM 762 C CA . LYS A 1 96 ? -8.394 4.211 -4.379 1.00 91.88 96 LYS A CA 1
ATOM 763 C C . LYS A 1 96 ? -7.132 3.366 -4.195 1.00 91.88 96 LYS A C 1
ATOM 765 O O . LYS A 1 96 ? -6.353 3.228 -5.139 1.00 91.88 96 LYS A O 1
ATOM 770 N N . ALA A 1 97 ? -6.915 2.821 -3.000 1.00 88.81 97 ALA A N 1
ATOM 771 C CA . ALA A 1 97 ? -5.765 1.974 -2.706 1.00 88.81 97 ALA A CA 1
ATOM 772 C C . ALA A 1 97 ? -5.815 0.661 -3.499 1.00 88.81 97 ALA A C 1
ATOM 774 O O . ALA A 1 97 ? -4.809 0.287 -4.101 1.00 88.81 97 ALA A O 1
ATOM 775 N N . VAL A 1 98 ? -6.984 0.016 -3.571 1.00 92.75 98 VAL A N 1
ATOM 776 C CA . VAL A 1 98 ? -7.208 -1.203 -4.364 1.00 92.75 98 VAL A CA 1
ATOM 777 C C . VAL A 1 98 ? -6.980 -0.926 -5.848 1.00 92.75 98 VAL A C 1
ATOM 779 O O . VAL A 1 98 ? -6.177 -1.611 -6.473 1.00 92.75 98 VAL A O 1
ATOM 782 N N . ALA A 1 99 ? -7.571 0.141 -6.395 1.00 92.69 99 ALA A N 1
ATOM 783 C CA . ALA A 1 99 ? -7.377 0.503 -7.800 1.00 92.69 99 ALA A CA 1
ATOM 784 C C . ALA A 1 99 ? -5.898 0.772 -8.145 1.00 92.69 99 ALA A C 1
ATOM 786 O O . ALA A 1 99 ? -5.411 0.380 -9.208 1.00 92.69 99 ALA A O 1
ATOM 787 N N . LYS A 1 100 ? -5.154 1.423 -7.239 1.00 93.06 100 LYS A N 1
ATOM 788 C CA . LYS A 1 100 ? -3.711 1.639 -7.408 1.00 93.06 100 LYS A CA 1
ATOM 789 C C . LYS A 1 100 ? -2.939 0.319 -7.368 1.00 93.06 100 LYS A C 1
ATOM 791 O O . LYS A 1 100 ? -2.083 0.114 -8.223 1.00 93.06 100 LYS A O 1
ATOM 796 N N . ALA A 1 101 ? -3.249 -0.559 -6.415 1.00 91.25 101 ALA A N 1
ATOM 797 C CA . ALA A 1 101 ? -2.606 -1.863 -6.293 1.00 91.25 101 ALA A CA 1
ATOM 798 C C . ALA A 1 101 ? -2.834 -2.722 -7.544 1.00 91.25 101 ALA A C 1
ATOM 800 O O . ALA A 1 101 ? -1.874 -3.239 -8.107 1.00 91.25 101 ALA A O 1
ATOM 801 N N . GLU A 1 102 ? -4.069 -2.800 -8.042 1.00 94.19 102 GLU A N 1
ATOM 802 C CA . GLU A 1 102 ? -4.397 -3.520 -9.277 1.00 94.19 102 GLU A CA 1
ATOM 803 C C . GLU A 1 102 ? -3.644 -2.968 -10.490 1.00 94.19 102 GLU A C 1
ATOM 805 O O . GLU A 1 102 ? -3.142 -3.732 -11.315 1.00 94.19 102 GLU A O 1
ATOM 810 N N . LYS A 1 103 ? -3.525 -1.638 -10.601 1.00 94.88 103 LYS A N 1
ATOM 811 C CA . LYS A 1 103 ? -2.745 -1.011 -11.673 1.00 94.88 103 LYS A CA 1
ATOM 812 C C . LYS A 1 103 ? -1.267 -1.394 -11.587 1.00 94.88 103 LYS A C 1
ATOM 814 O O . LYS A 1 103 ? -0.684 -1.736 -12.611 1.00 94.88 103 LYS A O 1
ATOM 819 N N . THR A 1 104 ? -0.678 -1.358 -10.393 1.00 93.31 104 THR A N 1
ATOM 820 C CA . THR A 1 104 ? 0.719 -1.761 -10.187 1.00 93.31 104 THR A CA 1
ATOM 821 C C . THR A 1 104 ? 0.930 -3.234 -10.526 1.00 93.31 104 THR A C 1
ATOM 823 O O . THR A 1 104 ? 1.895 -3.554 -11.209 1.00 93.31 104 THR A O 1
ATOM 826 N N . VAL A 1 105 ? 0.018 -4.124 -10.120 1.00 94.25 105 VAL A N 1
ATOM 827 C CA . VAL A 1 105 ? 0.102 -5.554 -10.458 1.00 94.25 105 VAL A CA 1
ATOM 828 C C . VAL A 1 105 ? 0.102 -5.754 -11.972 1.00 94.25 105 VAL A C 1
ATOM 830 O O . VAL A 1 105 ? 0.998 -6.410 -12.490 1.00 94.25 105 VAL A O 1
ATOM 833 N N . LYS A 1 106 ? -0.822 -5.111 -12.697 1.00 95.50 106 LYS A N 1
ATOM 834 C CA . LYS A 1 106 ? -0.876 -5.198 -14.167 1.00 95.50 106 LYS A CA 1
ATOM 835 C C . LYS A 1 106 ? 0.399 -4.687 -14.841 1.00 95.50 106 LYS A C 1
ATOM 837 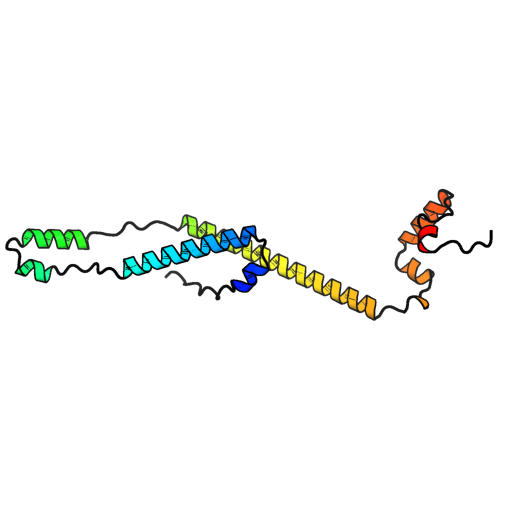O O . LYS A 1 106 ? 0.851 -5.279 -15.814 1.00 95.50 106 LYS A O 1
ATOM 842 N N . GLN A 1 107 ? 0.972 -3.593 -14.336 1.00 95.25 107 GLN A N 1
ATOM 843 C CA . GLN A 1 107 ? 2.237 -3.059 -14.851 1.00 95.25 107 GLN A CA 1
ATOM 844 C C . GLN A 1 107 ? 3.390 -4.041 -14.625 1.00 95.25 107 GLN A C 1
ATOM 846 O O . GLN A 1 107 ? 4.117 -4.338 -15.565 1.00 95.25 107 GLN A O 1
ATOM 851 N N . ILE A 1 108 ? 3.504 -4.607 -13.421 1.00 95.50 108 ILE A N 1
ATOM 852 C CA . ILE A 1 108 ? 4.541 -5.593 -13.095 1.00 95.50 108 ILE A CA 1
ATOM 853 C C . ILE A 1 108 ? 4.394 -6.851 -13.957 1.00 95.50 108 ILE A C 1
ATOM 855 O O . ILE A 1 108 ? 5.389 -7.367 -14.453 1.00 95.50 108 ILE A O 1
ATOM 859 N N . GLU A 1 109 ? 3.175 -7.349 -14.167 1.00 95.06 109 GLU A N 1
ATOM 860 C CA . GLU A 1 109 ? 2.934 -8.509 -15.035 1.00 95.06 109 GLU A CA 1
ATOM 861 C C . GLU A 1 109 ? 3.376 -8.246 -16.480 1.00 95.06 109 GLU A C 1
ATOM 863 O O . GLU A 1 109 ? 3.974 -9.118 -17.117 1.00 95.06 109 GLU A O 1
ATOM 868 N N . GLN A 1 110 ? 3.115 -7.040 -16.991 1.00 95.62 110 GLN A N 1
ATOM 869 C CA . GLN A 1 110 ? 3.564 -6.634 -18.317 1.00 95.62 110 GLN A CA 1
ATOM 870 C C . GLN A 1 110 ? 5.095 -6.546 -18.389 1.00 95.62 110 GLN A C 1
ATOM 872 O O . GLN A 1 110 ? 5.691 -7.140 -19.285 1.00 95.62 110 GLN A O 1
ATOM 877 N N . GLU A 1 111 ? 5.731 -5.869 -17.433 1.00 95.38 111 GLU A N 1
ATOM 878 C CA . GLU A 1 111 ? 7.192 -5.746 -17.365 1.00 95.38 111 GLU A CA 1
ATOM 879 C C . GLU A 1 111 ? 7.869 -7.115 -17.253 1.00 95.38 111 GLU A C 1
ATOM 881 O O . GLU A 1 111 ? 8.845 -7.388 -17.947 1.00 95.38 111 GLU A O 1
ATOM 886 N N . LEU A 1 112 ? 7.331 -8.020 -16.433 1.00 95.94 112 LEU A N 1
ATOM 887 C CA . LEU A 1 112 ? 7.861 -9.374 -16.279 1.00 95.94 112 LEU A CA 1
ATOM 888 C C . LEU A 1 112 ? 7.770 -10.139 -17.604 1.00 95.94 112 LEU A C 1
ATOM 890 O O . LEU A 1 112 ? 8.738 -10.777 -18.017 1.00 95.94 112 LEU A O 1
ATOM 894 N N . LYS A 1 113 ? 6.645 -10.022 -18.319 1.00 96.00 113 LYS A N 1
ATOM 895 C CA . LYS A 1 113 ? 6.483 -10.627 -19.645 1.00 96.00 113 LYS A CA 1
ATOM 896 C C . LYS A 1 113 ? 7.490 -10.068 -20.657 1.00 96.00 113 LYS A C 1
ATOM 898 O O . LYS A 1 113 ? 8.076 -10.840 -21.416 1.00 96.00 113 LYS A O 1
ATOM 903 N N . GLU A 1 114 ? 7.708 -8.756 -20.668 1.00 94.56 114 GLU A N 1
ATOM 904 C CA . GLU A 1 114 ? 8.689 -8.094 -21.539 1.00 94.56 114 GLU A CA 1
ATOM 905 C C . GLU A 1 114 ? 10.129 -8.515 -21.203 1.00 94.56 114 GLU A C 1
ATOM 907 O O . GLU A 1 114 ? 10.910 -8.842 -22.102 1.00 94.56 114 GLU A O 1
ATOM 912 N N . LEU A 1 115 ? 10.476 -8.597 -19.916 1.00 95.06 115 LEU A N 1
ATOM 913 C CA . LEU A 1 115 ? 11.776 -9.083 -19.450 1.00 95.06 115 LEU A CA 1
ATOM 914 C C . LEU A 1 115 ? 11.996 -10.553 -19.809 1.00 95.06 115 LEU A C 1
ATOM 916 O O . LEU A 1 115 ? 13.082 -10.920 -20.254 1.00 95.06 115 LEU A O 1
ATOM 920 N N . GLN A 1 116 ? 10.973 -11.396 -19.675 1.00 94.00 116 GLN A N 1
ATOM 921 C CA . GLN A 1 116 ? 11.056 -12.806 -20.043 1.00 94.00 116 GLN A CA 1
ATOM 922 C C . GLN A 1 116 ? 11.222 -12.987 -21.558 1.00 94.00 116 GLN A C 1
ATOM 924 O O . GLN A 1 116 ? 12.024 -13.813 -21.992 1.00 94.00 116 GLN A O 1
ATOM 929 N N . ALA A 1 117 ? 10.521 -12.187 -22.366 1.00 93.88 117 ALA A N 1
ATOM 930 C CA . ALA A 1 117 ? 10.725 -12.159 -23.812 1.00 93.88 117 ALA A CA 1
ATOM 931 C C . ALA A 1 117 ? 12.147 -11.696 -24.167 1.00 93.88 117 ALA A C 1
ATOM 933 O O . ALA A 1 117 ? 12.808 -12.312 -24.999 1.00 93.88 117 ALA A O 1
ATOM 934 N N . THR A 1 118 ? 12.652 -10.665 -23.486 1.00 91.75 118 THR A N 1
ATOM 935 C CA . THR A 1 118 ? 14.027 -10.173 -23.660 1.00 91.75 118 THR A CA 1
ATOM 936 C C . THR A 1 118 ? 15.051 -11.251 -23.308 1.00 91.75 118 THR A C 1
ATOM 938 O O . THR A 1 118 ? 15.994 -11.475 -24.062 1.00 91.75 118 THR A O 1
ATOM 941 N N . LEU A 1 119 ? 14.841 -11.976 -22.209 1.00 93.69 119 LEU A N 1
ATOM 942 C CA . LEU A 1 119 ? 15.690 -13.091 -21.800 1.00 93.69 119 LEU A CA 1
ATOM 943 C C . LEU A 1 119 ? 15.675 -14.213 -22.846 1.00 93.69 119 LEU A C 1
ATOM 945 O O . LEU A 1 119 ? 16.739 -14.696 -23.225 1.00 93.69 119 LEU A O 1
ATOM 949 N N . SER A 1 120 ? 14.497 -14.584 -23.360 1.00 93.12 120 SER A N 1
ATOM 950 C CA . SER A 1 120 ? 14.375 -15.575 -24.438 1.00 93.12 120 SER A CA 1
ATOM 951 C C . SER A 1 120 ? 15.126 -15.133 -25.693 1.00 93.12 120 SER A C 1
ATOM 953 O O . SER A 1 120 ? 15.858 -15.926 -26.279 1.00 93.12 120 SER A O 1
ATOM 955 N N . ASN A 1 121 ? 14.999 -13.860 -26.075 1.00 88.12 121 ASN A N 1
ATOM 956 C CA . ASN A 1 121 ? 15.719 -13.301 -27.215 1.00 88.12 121 ASN A CA 1
ATOM 957 C C . ASN A 1 121 ? 17.236 -13.369 -27.011 1.00 88.12 121 ASN A C 1
ATOM 959 O O . ASN A 1 121 ? 17.949 -13.731 -27.939 1.00 88.12 121 ASN A O 1
ATOM 963 N N . ILE A 1 122 ? 17.732 -13.078 -25.803 1.00 87.50 122 ILE A N 1
ATOM 964 C CA . ILE A 1 122 ? 19.159 -13.198 -25.470 1.00 87.50 122 ILE A CA 1
ATOM 965 C C . ILE A 1 122 ? 19.611 -14.660 -25.567 1.00 87.50 122 ILE A C 1
ATOM 967 O O . ILE A 1 122 ? 20.629 -14.943 -26.191 1.00 87.50 122 ILE A O 1
ATOM 971 N N . GLN A 1 123 ? 18.850 -15.602 -25.007 1.00 87.62 123 GLN A N 1
ATOM 972 C CA . GLN A 1 123 ? 19.213 -17.024 -25.018 1.00 87.62 123 GLN A CA 1
ATOM 973 C C . GLN A 1 123 ? 19.186 -17.652 -26.415 1.00 87.62 123 GLN A C 1
ATOM 975 O O . GLN A 1 123 ? 19.984 -18.539 -26.701 1.00 87.62 123 GLN A O 1
ATOM 980 N N . GLN A 1 124 ? 18.267 -17.212 -27.274 1.00 86.31 124 GLN A N 1
ATOM 981 C CA . GLN A 1 124 ? 18.125 -17.705 -28.646 1.00 86.31 124 GLN A CA 1
ATOM 982 C C . GLN A 1 124 ? 18.964 -16.913 -29.654 1.00 86.31 124 GLN A C 1
ATOM 984 O O . GLN A 1 124 ? 19.032 -17.288 -30.827 1.00 86.31 124 GLN A O 1
ATOM 989 N N . SER A 1 125 ? 19.578 -15.806 -29.226 1.00 83.88 125 SER A N 1
ATOM 990 C CA . SER A 1 125 ? 20.404 -14.988 -30.104 1.00 83.88 125 SER A CA 1
ATOM 991 C C . SER A 1 125 ? 21.617 -15.771 -30.602 1.00 83.88 125 SER A C 1
ATOM 993 O O . SER A 1 125 ? 22.189 -16.612 -29.906 1.00 83.88 125 SER A O 1
ATOM 995 N N . ARG A 1 126 ? 22.002 -15.499 -31.853 1.00 79.50 126 ARG A N 1
ATOM 996 C CA . ARG A 1 126 ? 23.198 -16.097 -32.448 1.00 79.50 126 ARG A CA 1
ATOM 997 C C . ARG A 1 126 ? 24.446 -15.602 -31.703 1.00 79.50 126 ARG A C 1
ATOM 999 O O . ARG A 1 126 ? 24.464 -14.441 -31.290 1.00 79.50 126 ARG A O 1
ATOM 1006 N N . PRO A 1 127 ? 25.493 -16.437 -31.567 1.00 85.56 127 PRO A N 1
ATOM 1007 C CA . PRO A 1 127 ? 26.754 -16.008 -30.976 1.00 85.56 127 PRO A CA 1
ATOM 1008 C C . PRO A 1 127 ? 27.297 -14.751 -31.658 1.00 85.56 127 PRO A C 1
ATOM 1010 O O . PRO A 1 127 ? 27.221 -14.622 -32.881 1.00 85.56 127 PRO A O 1
ATOM 1013 N N . VAL A 1 128 ? 27.890 -13.852 -30.869 1.00 82.75 128 VAL A N 1
ATOM 1014 C CA . VAL A 1 128 ? 28.409 -12.558 -31.349 1.00 82.75 128 VAL A CA 1
ATOM 1015 C C . VAL A 1 128 ? 29.455 -12.738 -32.458 1.00 82.75 128 VAL A C 1
ATOM 1017 O O . VAL A 1 128 ? 29.522 -11.931 -33.376 1.00 82.75 128 VAL A O 1
ATOM 1020 N N . GLU A 1 129 ? 30.209 -13.838 -32.436 1.00 83.19 129 GLU A N 1
ATOM 1021 C CA . GLU A 1 129 ? 31.221 -14.177 -33.448 1.00 83.19 129 GLU A CA 1
ATOM 1022 C C . GLU A 1 129 ? 30.637 -14.458 -34.844 1.00 83.19 129 GLU A C 1
ATOM 1024 O O . GLU A 1 129 ? 31.340 -14.354 -35.844 1.00 83.19 129 GLU A O 1
ATOM 1029 N N . GLN A 1 130 ? 29.351 -14.813 -34.926 1.00 84.88 130 GLN A N 1
ATOM 1030 C CA . GLN A 1 130 ? 28.657 -15.120 -36.182 1.00 84.88 130 GLN A CA 1
ATOM 1031 C C . GLN A 1 130 ? 27.805 -13.944 -36.685 1.00 84.88 130 GLN A C 1
ATOM 1033 O O . GLN A 1 130 ? 27.079 -14.081 -37.673 1.00 84.88 130 GLN A O 1
ATOM 1038 N N . LEU A 1 131 ? 27.860 -12.800 -35.999 1.00 85.38 131 LEU A N 1
ATOM 1039 C CA . LEU A 1 131 ? 27.069 -11.619 -36.312 1.00 85.38 131 LEU A CA 1
ATOM 1040 C C . LEU A 1 131 ? 27.658 -10.877 -37.518 1.00 85.38 131 LEU A C 1
ATOM 1042 O O . LEU A 1 131 ? 28.838 -10.528 -37.532 1.00 85.38 131 LEU A O 1
ATOM 1046 N N . LYS A 1 132 ? 26.828 -10.600 -38.528 1.00 88.50 132 LYS A N 1
ATOM 1047 C CA . LYS A 1 132 ? 27.221 -9.790 -39.688 1.00 88.50 132 LYS A CA 1
ATOM 1048 C C . LYS A 1 132 ? 26.866 -8.323 -39.477 1.00 88.50 132 LYS A C 1
ATOM 1050 O O . LYS A 1 132 ? 25.854 -8.007 -38.857 1.00 88.50 132 LYS A O 1
ATOM 1055 N N . VAL A 1 133 ? 27.661 -7.427 -40.062 1.00 86.88 133 VAL A N 1
ATOM 1056 C CA . VAL A 1 133 ? 27.407 -5.976 -40.019 1.00 86.88 133 VAL A CA 1
ATOM 1057 C C . VAL A 1 133 ? 26.048 -5.638 -40.640 1.00 86.88 133 VAL A C 1
ATOM 1059 O O . VAL A 1 133 ? 25.298 -4.860 -40.058 1.00 86.88 133 VAL A O 1
ATOM 1062 N N . ASP A 1 134 ? 25.683 -6.289 -41.748 1.00 86.88 134 ASP A N 1
ATOM 1063 C CA . ASP A 1 134 ? 24.384 -6.091 -42.407 1.00 86.88 134 ASP A CA 1
ATOM 1064 C C . ASP A 1 134 ? 23.199 -6.432 -41.488 1.00 86.88 134 ASP A C 1
ATOM 1066 O O . ASP A 1 134 ? 22.195 -5.721 -41.489 1.00 86.88 134 ASP A O 1
ATOM 1070 N N . ASP A 1 135 ? 23.325 -7.469 -40.649 1.00 85.12 135 ASP A N 1
ATOM 1071 C CA . ASP A 1 135 ? 22.286 -7.856 -39.684 1.00 85.12 135 ASP A CA 1
ATOM 1072 C C . ASP A 1 135 ? 22.120 -6.786 -38.588 1.00 85.12 135 ASP A C 1
ATOM 1074 O O . ASP A 1 135 ? 21.001 -6.466 -38.183 1.00 85.12 135 ASP A O 1
ATOM 1078 N N . VAL A 1 136 ? 23.229 -6.198 -38.123 1.00 85.50 136 VAL A N 1
ATOM 1079 C CA . VAL A 1 136 ? 23.228 -5.117 -37.119 1.00 85.50 136 VAL A CA 1
ATOM 1080 C C . VAL A 1 136 ? 22.607 -3.847 -37.688 1.00 85.50 136 VAL A C 1
ATOM 1082 O O . VAL A 1 136 ? 21.806 -3.185 -37.028 1.00 85.50 136 VAL A O 1
ATOM 1085 N N . VAL A 1 137 ? 22.950 -3.529 -38.931 1.00 87.38 137 VAL A N 1
ATOM 1086 C CA . VAL A 1 137 ? 22.420 -2.383 -39.665 1.00 87.38 137 VAL A CA 1
ATOM 1087 C C . VAL A 1 137 ? 20.921 -2.542 -39.938 1.00 87.38 137 VAL A C 1
ATOM 1089 O O . VAL A 1 137 ? 20.161 -1.591 -39.748 1.00 87.38 137 VAL A O 1
ATOM 1092 N N . ALA A 1 138 ? 20.474 -3.744 -40.310 1.00 87.25 138 ALA A N 1
ATOM 1093 C CA . ALA A 1 138 ? 19.058 -4.051 -40.488 1.00 87.25 138 ALA A CA 1
ATOM 1094 C C . ALA A 1 138 ? 18.273 -3.962 -39.166 1.00 87.25 138 ALA A C 1
ATOM 1096 O O . ALA A 1 138 ? 17.146 -3.467 -39.151 1.00 87.25 138 ALA A O 1
ATOM 1097 N N . ALA A 1 139 ? 18.868 -4.402 -38.051 1.00 86.31 139 ALA A N 1
ATOM 1098 C CA . ALA A 1 139 ? 18.248 -4.338 -36.729 1.00 86.31 139 ALA A CA 1
ATOM 1099 C C . ALA A 1 139 ? 18.199 -2.912 -36.150 1.00 86.31 139 ALA A C 1
ATOM 1101 O O . ALA A 1 139 ? 17.244 -2.561 -35.456 1.00 86.31 139 ALA A O 1
ATOM 1102 N N . ASN A 1 140 ? 19.206 -2.079 -36.431 1.00 89.62 140 ASN A N 1
ATOM 1103 C CA . ASN A 1 140 ? 19.266 -0.693 -35.976 1.00 89.62 140 ASN A CA 1
ATOM 1104 C C . ASN A 1 140 ? 19.631 0.274 -37.121 1.00 89.62 140 ASN A C 1
ATOM 1106 O O . ASN A 1 140 ? 20.769 0.742 -37.211 1.00 89.62 140 ASN A O 1
ATOM 1110 N N . PRO A 1 141 ? 18.651 0.671 -37.953 1.00 89.38 141 PRO A N 1
ATOM 1111 C CA . PRO A 1 141 ? 18.887 1.551 -39.098 1.00 89.38 141 PRO A CA 1
ATOM 1112 C C . PRO A 1 141 ? 19.299 2.982 -38.714 1.00 89.38 141 PRO A C 1
ATOM 1114 O O . PRO A 1 141 ? 19.686 3.762 -39.585 1.00 89.38 141 PRO A O 1
ATOM 1117 N N . LYS A 1 142 ? 19.238 3.359 -37.425 1.00 90.31 142 LYS A N 1
ATOM 1118 C CA . LYS A 1 142 ? 19.775 4.646 -36.950 1.00 90.31 142 LYS A CA 1
ATOM 1119 C C . LYS A 1 142 ? 21.292 4.725 -37.121 1.00 90.31 142 LYS A C 1
ATOM 1121 O O . LYS A 1 142 ? 21.791 5.805 -37.411 1.00 90.31 142 LYS A O 1
ATOM 1126 N N . LEU A 1 143 ? 21.991 3.589 -37.037 1.00 88.69 143 LEU A N 1
ATOM 1127 C CA . LEU A 1 143 ? 23.445 3.524 -37.193 1.00 88.69 143 LEU A CA 1
ATOM 1128 C C . LEU A 1 143 ? 23.902 4.040 -38.561 1.00 88.69 143 LEU A C 1
ATOM 1130 O O . LEU A 1 143 ? 24.877 4.777 -38.631 1.00 88.69 143 LEU A O 1
ATOM 1134 N N . ILE A 1 144 ? 23.176 3.720 -39.641 1.00 89.12 144 ILE A N 1
ATOM 1135 C CA . ILE A 1 144 ? 23.508 4.241 -40.978 1.00 89.12 144 ILE A CA 1
ATOM 1136 C C . ILE A 1 144 ? 23.417 5.765 -40.990 1.00 89.12 144 ILE A C 1
ATOM 1138 O O . ILE A 1 144 ? 24.311 6.427 -41.501 1.00 89.12 144 ILE A O 1
ATOM 1142 N N . LYS A 1 145 ? 22.353 6.327 -40.408 1.00 90.06 145 LYS A N 1
ATOM 1143 C CA . LYS A 1 145 ? 22.140 7.779 -40.395 1.00 90.06 145 LYS A CA 1
ATOM 1144 C C . LYS A 1 145 ? 23.239 8.500 -39.622 1.00 90.06 145 LYS A C 1
ATOM 1146 O O . LYS A 1 145 ? 23.749 9.505 -40.097 1.00 90.06 145 LYS A O 1
ATOM 1151 N N . GLU A 1 146 ? 23.618 7.967 -38.464 1.00 89.19 146 GLU A N 1
ATOM 1152 C CA . GLU A 1 146 ? 24.708 8.513 -37.651 1.00 89.19 146 GLU A CA 1
ATOM 1153 C C . GLU A 1 146 ? 26.042 8.467 -38.410 1.00 89.19 146 GLU A C 1
ATOM 1155 O O . GLU A 1 146 ? 26.742 9.474 -38.479 1.00 89.19 146 GLU A O 1
ATOM 1160 N N . VAL A 1 147 ? 26.353 7.343 -39.065 1.00 89.25 147 VAL A N 1
ATOM 1161 C CA . VAL A 1 147 ? 27.562 7.204 -39.891 1.00 89.25 147 VAL A CA 1
ATOM 1162 C C . VAL A 1 147 ? 27.542 8.167 -41.083 1.00 89.25 147 VAL A C 1
ATOM 1164 O O . VAL A 1 147 ? 28.536 8.841 -41.342 1.00 89.25 147 VAL A O 1
ATOM 1167 N N . GLU A 1 148 ? 26.419 8.291 -41.791 1.00 90.12 148 GLU A N 1
ATOM 1168 C CA . GLU A 1 148 ? 26.261 9.244 -42.896 1.00 90.12 148 GLU A CA 1
ATOM 1169 C C . GLU A 1 148 ? 26.444 10.698 -42.442 1.00 90.12 148 GLU A C 1
ATOM 1171 O O . GLU A 1 148 ? 27.044 11.502 -43.158 1.00 90.12 148 GLU A O 1
ATOM 1176 N N . GLU A 1 149 ? 25.927 11.057 -41.267 1.00 91.81 149 GLU A N 1
ATOM 1177 C CA . GLU A 1 149 ? 26.106 12.385 -40.684 1.00 91.81 149 GLU A CA 1
ATOM 1178 C C . GLU A 1 149 ? 27.563 12.653 -40.302 1.00 91.81 149 GLU A C 1
ATOM 1180 O O . GLU A 1 149 ? 28.071 13.731 -40.614 1.00 91.81 149 GLU A O 1
ATOM 1185 N N . SER A 1 150 ? 28.252 11.693 -39.684 1.00 89.00 150 SER A N 1
ATOM 1186 C CA . SER A 1 150 ? 29.680 11.811 -39.363 1.00 89.00 150 SER A CA 1
ATOM 1187 C C . SER A 1 150 ? 30.538 11.945 -40.623 1.00 89.00 150 SER A C 1
ATOM 1189 O O . SER A 1 150 ? 31.389 12.831 -40.688 1.00 89.00 150 SER A O 1
ATOM 1191 N N . ILE A 1 151 ? 30.244 11.177 -41.680 1.00 91.50 151 ILE A N 1
ATOM 1192 C CA . ILE A 1 151 ? 30.928 11.304 -42.978 1.00 91.50 151 ILE A CA 1
ATOM 1193 C C . ILE A 1 151 ? 30.697 12.697 -43.579 1.00 91.50 151 ILE A C 1
ATOM 1195 O O . ILE A 1 151 ? 31.647 13.336 -44.031 1.00 91.50 151 ILE A O 1
ATOM 1199 N N . LYS A 1 152 ? 29.460 13.213 -43.547 1.00 93.31 152 LYS A N 1
ATOM 1200 C CA . LYS A 1 152 ? 29.142 14.573 -44.030 1.00 93.31 152 LYS A CA 1
ATOM 1201 C C . LYS A 1 152 ? 29.863 15.665 -43.238 1.00 93.31 152 LYS A C 1
ATOM 1203 O O . LYS A 1 152 ? 30.209 16.692 -43.814 1.00 93.31 152 LYS A O 1
ATOM 1208 N N . LYS A 1 153 ? 30.084 15.453 -41.939 1.00 91.88 153 LYS A N 1
ATOM 1209 C CA . LYS A 1 153 ? 30.842 16.361 -41.061 1.00 91.88 153 LYS A CA 1
ATOM 1210 C C . LYS A 1 153 ? 32.363 16.216 -41.211 1.00 91.88 153 LYS A C 1
ATOM 1212 O O . LYS A 1 153 ? 33.093 17.051 -40.688 1.00 91.88 153 LYS A O 1
ATOM 1217 N N . GLY A 1 154 ? 32.844 15.199 -41.932 1.00 90.38 154 GLY A N 1
ATOM 1218 C CA . GLY A 1 154 ? 34.272 14.895 -42.069 1.00 90.38 154 GLY A CA 1
ATOM 1219 C C . GLY A 1 154 ? 34.883 14.230 -40.830 1.00 90.38 154 GLY A C 1
ATOM 1220 O O . GLY A 1 154 ? 36.104 14.201 -40.685 1.00 90.38 154 GLY A O 1
ATOM 1221 N N . GLU A 1 155 ? 34.049 13.703 -39.935 1.00 89.19 155 GLU A N 1
ATOM 1222 C CA . GLU A 1 155 ? 34.459 12.995 -38.725 1.00 89.19 155 GLU A CA 1
ATOM 1223 C C . GLU A 1 155 ? 34.705 11.518 -39.060 1.00 89.19 155 GLU A C 1
ATOM 1225 O O . GLU A 1 155 ? 33.777 10.718 -39.161 1.00 89.19 155 GLU A O 1
ATOM 1230 N N . TRP A 1 156 ? 35.975 11.155 -39.248 1.00 85.06 156 TRP A N 1
ATOM 1231 C CA . TRP A 1 156 ? 36.396 9.776 -39.540 1.00 85.06 156 TRP A CA 1
ATOM 1232 C C . TRP A 1 156 ? 36.807 8.985 -38.291 1.00 85.06 156 TRP A C 1
ATOM 1234 O O . TRP A 1 156 ? 37.062 7.785 -38.374 1.00 85.06 156 TRP A O 1
ATOM 1244 N N . SER A 1 157 ? 36.894 9.647 -37.135 1.00 83.44 157 SER A N 1
ATOM 1245 C CA . SER A 1 157 ? 37.228 9.024 -35.856 1.00 83.44 157 SER A CA 1
ATOM 1246 C C . SER A 1 157 ? 35.973 8.786 -35.019 1.00 83.44 157 SER A C 1
ATOM 1248 O O . SER A 1 157 ? 35.084 9.629 -34.945 1.00 83.44 157 SER A O 1
ATOM 1250 N N . VAL A 1 158 ? 35.912 7.627 -34.358 1.00 87.06 158 VAL A N 1
ATOM 1251 C CA . VAL A 1 158 ? 34.810 7.280 -33.454 1.00 87.06 158 VAL A CA 1
ATOM 1252 C C . VAL A 1 158 ? 35.185 7.692 -32.024 1.00 87.06 158 VAL A C 1
ATOM 1254 O O . VAL A 1 158 ? 36.155 7.150 -31.475 1.00 87.06 158 VAL A O 1
ATOM 1257 N N . PRO A 1 159 ? 34.446 8.622 -31.388 1.00 88.12 159 PRO A N 1
ATOM 1258 C CA . PRO A 1 159 ? 34.731 9.058 -30.023 1.00 88.12 159 PRO A CA 1
ATO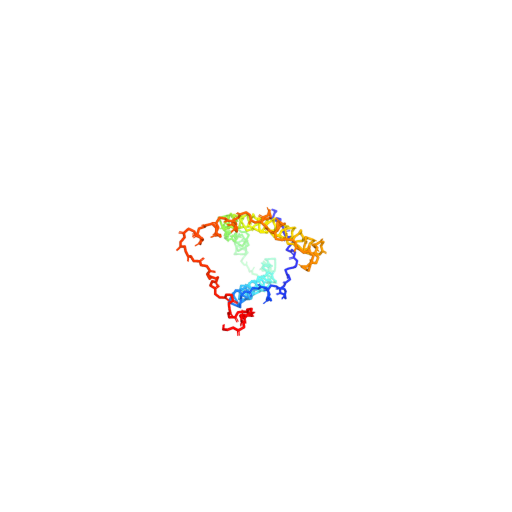M 1259 C C . PRO A 1 159 ? 34.755 7.884 -29.031 1.00 88.12 159 PRO A C 1
ATOM 1261 O O . PRO A 1 159 ? 33.860 7.042 -29.026 1.00 88.12 159 PRO A O 1
ATOM 1264 N N . GLY A 1 160 ? 35.791 7.810 -28.189 1.00 87.19 160 GLY A N 1
ATOM 1265 C CA . GLY A 1 160 ? 35.932 6.777 -27.150 1.00 87.19 160 GLY A CA 1
ATOM 1266 C C . GLY A 1 160 ? 36.293 5.366 -27.645 1.00 87.19 160 GLY A C 1
ATOM 1267 O O . GLY A 1 160 ? 36.513 4.478 -26.822 1.00 87.19 160 GLY A O 1
ATOM 1268 N N . TYR A 1 161 ? 36.404 5.135 -28.960 1.00 89.44 161 TYR A N 1
ATOM 1269 C CA . TYR A 1 161 ? 36.769 3.818 -29.501 1.00 89.44 161 TYR A CA 1
ATOM 1270 C C . TYR A 1 161 ? 38.199 3.419 -29.110 1.00 89.44 161 TYR A C 1
ATOM 1272 O O . TYR A 1 161 ? 38.422 2.328 -28.586 1.00 89.44 161 TYR A O 1
ATOM 1280 N N . LYS A 1 162 ? 39.159 4.337 -29.280 1.00 86.88 162 LYS A N 1
ATOM 1281 C CA . LYS A 1 162 ? 40.584 4.100 -28.995 1.00 86.88 162 LYS A CA 1
ATOM 1282 C C . LYS A 1 162 ? 40.865 3.795 -27.518 1.00 86.88 162 LYS A C 1
ATOM 1284 O O . LYS A 1 162 ? 41.756 3.010 -27.224 1.00 86.88 162 LYS A O 1
ATOM 1289 N N . GLU A 1 163 ? 40.088 4.361 -26.595 1.00 89.75 163 GLU A N 1
ATOM 1290 C CA . GLU A 1 163 ? 40.240 4.119 -25.151 1.00 89.75 163 GLU A CA 1
ATOM 1291 C C . GLU A 1 163 ? 39.816 2.703 -24.741 1.00 89.75 163 GLU A C 1
ATOM 1293 O O . GLU A 1 163 ? 40.405 2.123 -23.833 1.00 89.75 163 GLU A O 1
ATOM 1298 N N . LYS A 1 164 ? 38.797 2.140 -25.405 1.00 90.25 164 LYS A N 1
ATOM 1299 C CA . LYS A 1 164 ? 38.254 0.814 -25.072 1.00 90.25 164 LYS A CA 1
ATOM 1300 C C . LYS A 1 164 ? 38.859 -0.324 -25.886 1.00 90.25 164 LYS A C 1
ATOM 1302 O O . LYS A 1 164 ? 39.026 -1.415 -25.352 1.00 90.25 164 LYS A O 1
ATOM 1307 N N . PHE A 1 165 ? 39.143 -0.086 -27.164 1.00 88.00 165 PHE A N 1
ATOM 1308 C CA . PHE A 1 165 ? 39.551 -1.127 -28.114 1.00 88.00 165 PHE A CA 1
ATOM 1309 C C . PHE A 1 165 ? 41.001 -0.984 -28.587 1.00 88.00 165 PHE A C 1
ATOM 1311 O O . PHE A 1 165 ? 41.512 -1.879 -29.257 1.00 88.00 165 PHE A O 1
ATOM 1318 N N . GLY A 1 166 ? 41.680 0.103 -28.211 1.00 85.88 166 GLY A N 1
ATOM 1319 C CA . GLY A 1 166 ? 43.036 0.392 -28.660 1.00 85.88 166 GLY A CA 1
ATOM 1320 C C . GLY A 1 166 ? 43.101 0.832 -30.122 1.00 85.88 166 GLY A C 1
ATOM 1321 O O . GLY A 1 166 ? 42.089 1.034 -30.794 1.00 85.88 166 GLY A O 1
ATOM 1322 N N . ASP A 1 167 ? 44.328 1.011 -30.599 1.00 85.06 167 ASP A N 1
ATOM 1323 C CA . ASP A 1 167 ? 44.644 1.328 -31.987 1.00 85.06 167 ASP A CA 1
ATOM 1324 C C . ASP A 1 167 ? 45.614 0.262 -32.496 1.00 85.06 167 ASP A C 1
ATOM 1326 O O . ASP A 1 167 ? 46.644 0.016 -31.871 1.00 85.06 167 ASP A O 1
ATOM 1330 N N . ILE A 1 168 ? 45.248 -0.410 -33.585 1.00 84.88 168 ILE A N 1
ATOM 1331 C CA . ILE A 1 168 ? 46.056 -1.473 -34.205 1.00 84.88 168 ILE A CA 1
ATOM 1332 C C . ILE A 1 168 ? 46.926 -0.942 -35.350 1.00 84.88 168 ILE A C 1
ATOM 1334 O O . ILE A 1 168 ? 47.550 -1.722 -36.070 1.00 84.88 168 ILE A O 1
ATOM 1338 N N . SER A 1 169 ? 46.948 0.377 -35.547 1.00 84.25 169 SER A N 1
ATOM 1339 C CA . SER A 1 169 ? 47.800 1.028 -36.536 1.00 84.25 169 SER A CA 1
ATOM 1340 C C . SER A 1 169 ? 49.273 0.816 -36.179 1.00 84.25 169 SER A C 1
ATOM 1342 O O . SER A 1 169 ? 49.684 0.996 -35.036 1.00 84.25 169 SER A O 1
ATOM 1344 N N . TYR A 1 170 ? 50.078 0.419 -37.166 1.00 74.00 170 TYR A N 1
ATOM 1345 C CA . TYR A 1 170 ? 51.513 0.155 -36.991 1.00 74.00 170 TYR A CA 1
ATOM 1346 C C . TYR A 1 170 ? 52.364 1.423 -36.775 1.00 74.00 170 TYR A C 1
ATOM 1348 O O . TYR A 1 170 ? 53.559 1.297 -36.502 1.00 74.00 170 TYR A O 1
ATOM 1356 N N . PHE A 1 171 ? 51.774 2.613 -36.915 1.00 65.56 171 PHE A N 1
ATOM 1357 C CA . PHE A 1 171 ? 52.439 3.916 -36.874 1.00 65.56 171 PHE A CA 1
ATOM 1358 C C . PHE A 1 171 ? 51.701 4.882 -35.951 1.00 65.56 171 PHE A C 1
ATOM 1360 O O . PHE A 1 171 ? 50.449 4.884 -35.999 1.00 65.56 171 PHE A O 1
#

Radius of gyration: 37.94 Å; chains: 1; bounding box: 92×34×98 Å

Sequence (171 aa):
MASSVRAAAINWSKLNVTLPQETVVSLQAFRKRNEEVKRALSELKEQSTSVDFAHYRKVLKNQNIIDQAEKAVNSFKPVSYNLDAQLNVINQFESKAVAKAEKTVKQIEQELKELQATLSNIQQSRPVEQLKVDDVVAANPKLIKEVEESIKKGEWSVPGYKEKFGDISYF